Protein AF-A0A1Q9P101-F1 (afdb_monomer)

Foldseek 3Di:
DDDDPPPDPPVPFWWWADPPDRDIGGADDDPNHGFDDDPQWTDHPVGVVRPIDGADDDPNHGTDTDDD

Structure (mmCIF, N/CA/C/O backbone):
data_AF-A0A1Q9P101-F1
#
_entry.id   AF-A0A1Q9P101-F1
#
loop_
_atom_site.group_PDB
_atom_site.id
_atom_site.type_symbol
_atom_site.label_atom_id
_atom_site.label_alt_id
_atom_site.label_comp_id
_atom_site.label_asym_id
_atom_site.label_entity_id
_atom_site.label_seq_id
_atom_site.pdbx_PDB_ins_code
_atom_site.Cartn_x
_atom_site.Cartn_y
_atom_site.Cartn_z
_atom_site.occupancy
_atom_site.B_iso_or_equiv
_atom_site.auth_seq_id
_atom_site.auth_comp_id
_atom_site.auth_asym_id
_atom_site.auth_atom_id
_atom_site.pdbx_PDB_model_num
ATOM 1 N N . MET A 1 1 ? 22.314 -32.294 13.328 1.00 48.91 1 MET A N 1
ATOM 2 C CA . MET A 1 1 ? 22.724 -31.165 12.469 1.00 48.91 1 MET A CA 1
ATOM 3 C C . MET A 1 1 ? 21.903 -29.971 12.927 1.00 48.91 1 MET A C 1
ATOM 5 O O . MET A 1 1 ? 20.697 -29.972 12.736 1.00 48.91 1 MET A O 1
ATOM 9 N N . HIS A 1 2 ? 22.519 -29.082 13.706 1.00 47.09 2 HIS A N 1
ATOM 10 C CA . HIS A 1 2 ? 21.872 -27.933 14.345 1.00 47.09 2 HIS A CA 1
ATOM 11 C C . HIS A 1 2 ? 21.802 -26.761 13.379 1.00 47.09 2 HIS A C 1
ATOM 13 O O . HIS A 1 2 ? 22.874 -26.306 13.011 1.00 47.09 2 HIS A O 1
ATOM 19 N N . HIS A 1 3 ? 20.617 -26.204 13.110 1.00 52.53 3 HIS A N 1
ATOM 20 C CA . HIS A 1 3 ? 20.474 -24.767 12.850 1.00 52.53 3 HIS A CA 1
ATOM 21 C C . HIS A 1 3 ? 19.143 -24.262 13.431 1.00 52.53 3 HIS A C 1
ATOM 23 O O . HIS A 1 3 ? 18.065 -24.706 13.042 1.00 52.53 3 HIS A O 1
ATOM 29 N N . ASN A 1 4 ? 19.269 -23.362 14.410 1.00 51.06 4 ASN A N 1
ATOM 30 C CA . ASN A 1 4 ? 18.211 -22.612 15.074 1.00 51.06 4 ASN A CA 1
ATOM 31 C C . ASN A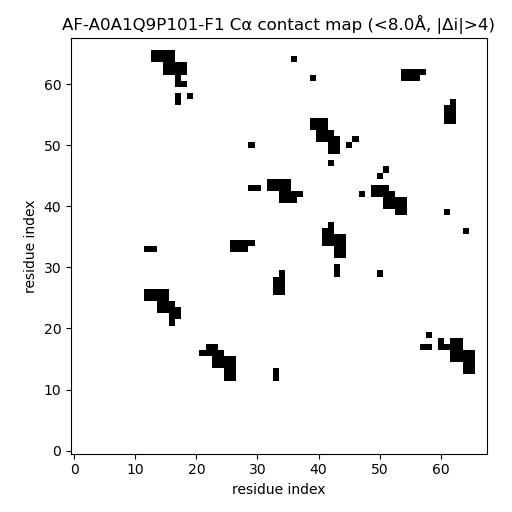 1 4 ? 17.321 -21.875 14.064 1.00 51.06 4 ASN A C 1
ATOM 33 O O . ASN A 1 4 ? 17.802 -21.028 13.316 1.00 51.06 4 ASN A O 1
ATOM 37 N N . MET A 1 5 ? 16.012 -22.104 14.136 1.00 58.00 5 MET A N 1
ATOM 38 C CA . MET A 1 5 ? 15.002 -21.199 13.590 1.00 58.00 5 ME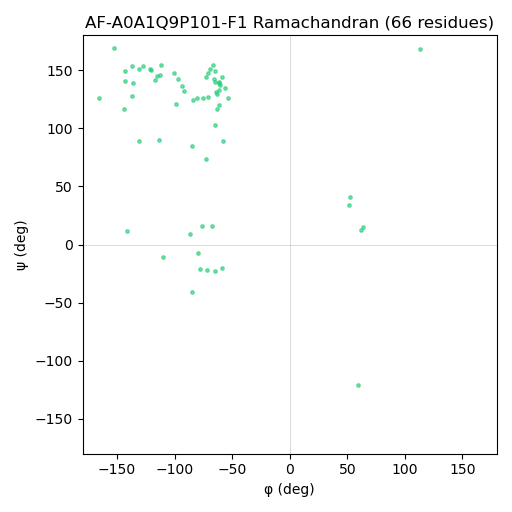T A CA 1
ATOM 39 C C . MET A 1 5 ? 14.700 -20.119 14.634 1.00 58.00 5 MET A C 1
ATOM 41 O O . MET A 1 5 ? 13.777 -20.244 15.433 1.00 58.00 5 MET A O 1
ATOM 45 N N . MET A 1 6 ? 15.513 -19.069 14.650 1.00 51.16 6 MET A N 1
ATOM 46 C CA . MET A 1 6 ? 15.184 -17.799 15.298 1.00 51.16 6 MET A CA 1
ATOM 47 C C . MET A 1 6 ? 15.069 -16.791 14.162 1.00 51.16 6 MET A C 1
ATOM 49 O O . MET A 1 6 ? 16.070 -16.250 13.706 1.00 51.16 6 MET A O 1
ATOM 53 N N . ASN A 1 7 ? 13.854 -16.657 13.621 1.00 52.38 7 ASN A N 1
ATOM 54 C CA . ASN A 1 7 ? 13.568 -15.727 12.539 1.00 52.38 7 ASN A CA 1
ATOM 55 C C . ASN A 1 7 ? 13.812 -14.313 13.056 1.00 52.38 7 ASN A C 1
ATOM 57 O O . ASN A 1 7 ? 13.180 -13.870 14.015 1.00 52.38 7 ASN A O 1
ATOM 61 N N . GLU A 1 8 ? 14.783 -13.677 12.430 1.00 47.47 8 GLU A N 1
ATOM 62 C CA . GLU A 1 8 ? 15.404 -12.447 12.862 1.00 47.47 8 GLU A CA 1
ATOM 63 C C . GLU A 1 8 ? 14.365 -11.343 13.040 1.00 47.47 8 GLU A C 1
ATOM 65 O O . GLU A 1 8 ? 13.468 -11.142 12.215 1.00 47.47 8 GLU A O 1
ATOM 70 N N . SER A 1 9 ? 14.495 -10.644 14.161 1.00 50.94 9 SER A N 1
ATOM 71 C CA . SER A 1 9 ? 13.877 -9.358 14.420 1.00 50.94 9 SER A CA 1
ATOM 72 C C . SER A 1 9 ? 14.337 -8.377 13.340 1.00 50.94 9 SER A C 1
ATOM 74 O O . SER A 1 9 ? 15.357 -7.707 13.480 1.00 50.94 9 SER A O 1
ATOM 76 N N . ASP A 1 10 ? 13.597 -8.315 12.236 1.00 46.91 10 ASP A N 1
ATOM 77 C CA . ASP A 1 10 ? 13.735 -7.294 11.202 1.00 46.91 10 ASP A CA 1
ATOM 78 C C . ASP A 1 10 ? 13.170 -5.979 11.765 1.00 46.91 10 ASP A C 1
ATOM 80 O O . ASP A 1 10 ? 12.064 -5.542 11.451 1.00 46.91 10 ASP A O 1
ATOM 84 N N . SER A 1 11 ? 13.924 -5.370 12.684 1.00 53.41 11 SER A N 1
ATOM 85 C CA . SER A 1 11 ? 13.595 -4.111 13.364 1.00 53.41 11 SER A CA 1
ATOM 86 C C . SER A 1 11 ? 13.603 -2.890 12.426 1.00 53.41 11 SER A C 1
ATOM 88 O O . SER A 1 11 ? 13.657 -1.761 12.904 1.00 53.41 11 SER A O 1
ATOM 90 N N . ASN A 1 12 ? 13.578 -3.081 11.101 1.00 59.41 12 ASN A N 1
ATOM 91 C CA . ASN A 1 12 ? 13.590 -1.994 10.120 1.00 59.41 12 ASN A CA 1
ATOM 92 C C . ASN A 1 12 ? 12.689 -2.252 8.894 1.00 59.41 12 ASN A C 1
ATOM 94 O O . ASN A 1 12 ? 12.759 -1.537 7.896 1.00 59.41 12 ASN A O 1
ATOM 98 N N . SER A 1 13 ? 11.821 -3.267 8.935 1.00 72.12 13 SER A N 1
ATOM 99 C CA . SER A 1 13 ? 10.814 -3.444 7.890 1.00 72.12 13 SER A CA 1
ATOM 100 C C . SER A 1 13 ? 9.690 -2.423 8.085 1.00 72.12 13 SER A C 1
ATOM 102 O O . SER A 1 13 ? 9.088 -2.372 9.164 1.00 72.12 13 SER A O 1
ATOM 104 N N . PRO A 1 14 ? 9.353 -1.620 7.059 1.00 86.38 14 PRO A N 1
ATOM 105 C CA . PRO A 1 14 ? 8.263 -0.671 7.173 1.00 86.38 14 PRO A CA 1
ATOM 106 C C . PRO A 1 14 ? 6.957 -1.415 7.470 1.00 86.38 14 PRO A C 1
ATOM 108 O O . PRO A 1 14 ? 6.665 -2.480 6.917 1.00 86.38 14 PRO A O 1
ATOM 111 N N . THR A 1 15 ? 6.179 -0.852 8.386 1.00 91.69 15 THR A N 1
ATOM 112 C CA . THR A 1 15 ? 4.940 -1.445 8.895 1.00 91.69 15 THR A CA 1
ATOM 113 C C . THR A 1 15 ? 3.778 -0.532 8.532 1.00 91.69 15 THR A C 1
ATOM 115 O O . THR A 1 15 ? 3.920 0.685 8.566 1.00 91.69 15 THR A O 1
ATOM 118 N N . LEU A 1 16 ? 2.632 -1.099 8.171 1.00 93.19 16 LEU A N 1
ATOM 119 C CA . LEU A 1 16 ? 1.378 -0.371 8.028 1.00 93.19 16 LEU A CA 1
ATOM 120 C C . LEU A 1 16 ? 0.612 -0.425 9.345 1.00 93.19 16 LEU A C 1
ATOM 122 O O . LEU A 1 16 ? 0.440 -1.501 9.914 1.00 93.19 16 LEU A O 1
ATOM 126 N N . ILE A 1 17 ? 0.119 0.715 9.807 1.00 93.75 17 ILE A N 1
ATOM 127 C CA . ILE A 1 17 ? -0.694 0.841 11.016 1.00 93.75 17 ILE A CA 1
ATOM 128 C C . ILE A 1 17 ? -2.097 1.316 10.660 1.00 93.75 17 ILE A C 1
ATOM 130 O O . ILE A 1 17 ? -2.309 2.098 9.728 1.00 93.75 17 ILE A O 1
ATOM 134 N N . CYS A 1 18 ? -3.084 0.821 11.399 1.00 93.94 18 CYS A N 1
ATOM 135 C CA . CYS A 1 18 ? -4.423 1.371 11.338 1.00 93.94 18 CYS A CA 1
ATOM 136 C C . CYS A 1 18 ? -4.458 2.737 12.027 1.00 93.94 18 CYS A C 1
ATOM 138 O O . CYS A 1 18 ? -3.808 2.959 13.042 1.00 93.94 18 CYS A O 1
ATOM 140 N N . GLN A 1 19 ? -5.263 3.639 11.478 1.00 91.81 19 GLN A N 1
ATOM 141 C CA . GLN A 1 19 ? -5.451 4.983 12.015 1.00 91.81 19 GLN A CA 1
ATOM 142 C C . GLN A 1 19 ? -6.385 5.018 13.239 1.00 91.81 19 GLN A C 1
ATOM 144 O O . GLN A 1 19 ? -6.339 5.970 14.008 1.00 91.81 19 GLN A O 1
ATOM 149 N N . ASP A 1 20 ? -7.238 4.001 13.418 1.00 93.75 20 ASP A N 1
ATOM 150 C CA . ASP A 1 20 ? -8.274 3.967 14.465 1.00 93.75 20 ASP A CA 1
ATOM 151 C C . ASP A 1 20 ? -7.990 2.949 15.585 1.00 93.75 20 ASP A C 1
ATOM 153 O O . ASP A 1 20 ? -8.685 2.927 16.597 1.00 93.75 20 ASP A O 1
ATOM 157 N N . CYS A 1 21 ? -6.998 2.070 15.419 1.00 93.38 21 CYS A N 1
ATOM 158 C CA . CYS A 1 21 ? -6.664 1.047 16.412 1.00 93.38 21 CYS A CA 1
ATOM 159 C C . CYS A 1 21 ? -5.185 0.658 16.335 1.00 93.38 21 CYS A C 1
ATOM 161 O O . CYS A 1 21 ? -4.505 0.954 15.359 1.00 93.38 21 CYS A O 1
ATOM 163 N N . ASN A 1 22 ? -4.700 -0.096 17.320 1.00 90.44 22 ASN A N 1
ATOM 164 C CA . ASN A 1 22 ? -3.318 -0.588 17.369 1.00 90.44 22 ASN A CA 1
ATOM 165 C C . ASN A 1 22 ? -3.035 -1.767 16.415 1.00 90.44 22 ASN A C 1
ATOM 167 O O . ASN A 1 22 ? -2.042 -2.471 16.592 1.00 90.44 22 ASN A O 1
ATOM 171 N N . HIS A 1 23 ? -3.898 -2.021 15.427 1.00 91.81 23 HIS A N 1
ATOM 172 C CA . HIS A 1 23 ? -3.642 -3.054 14.431 1.00 91.81 23 HIS A CA 1
ATOM 173 C C . HIS A 1 23 ? -2.517 -2.616 13.494 1.00 91.81 23 HIS A C 1
ATOM 175 O O . HIS A 1 23 ? -2.582 -1.542 12.890 1.00 91.81 23 HIS A O 1
ATOM 181 N N . SER A 1 24 ? -1.510 -3.469 13.349 1.00 92.44 24 SER A N 1
ATOM 182 C CA . SER A 1 24 ? -0.383 -3.262 12.454 1.00 92.44 24 SER A CA 1
ATOM 183 C C . SER A 1 24 ? -0.128 -4.504 11.606 1.00 92.44 24 SER A C 1
ATOM 185 O O . SER A 1 24 ? -0.424 -5.631 12.005 1.00 92.44 24 SER A O 1
ATOM 187 N N . MET A 1 25 ? 0.406 -4.294 10.408 1.00 91.62 25 MET A N 1
ATOM 188 C CA . MET A 1 25 ? 0.791 -5.361 9.491 1.00 91.62 25 MET A CA 1
ATOM 189 C C . MET A 1 25 ? 2.072 -4.990 8.750 1.00 91.62 25 MET A C 1
ATOM 191 O O . MET A 1 25 ? 2.324 -3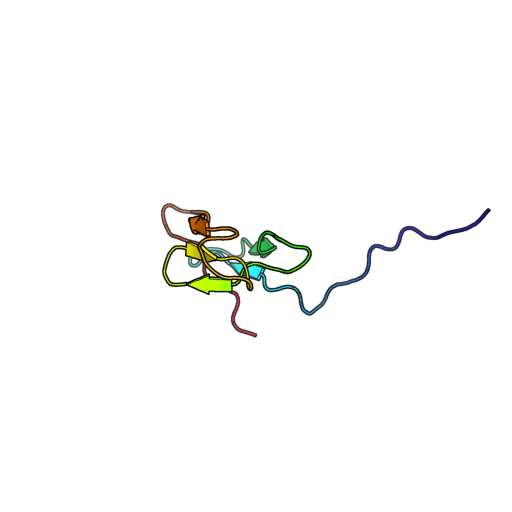.820 8.475 1.00 91.62 25 MET A O 1
ATOM 195 N N . ALA A 1 26 ? 2.881 -5.981 8.389 1.00 91.31 26 ALA A N 1
ATOM 196 C CA . ALA A 1 26 ? 4.082 -5.733 7.599 1.00 91.31 26 ALA A CA 1
ATOM 197 C C . ALA A 1 26 ? 3.722 -5.220 6.195 1.00 91.31 26 ALA A C 1
ATOM 199 O O . ALA A 1 26 ? 2.759 -5.689 5.577 1.00 91.31 26 ALA A O 1
ATOM 200 N N . VAL A 1 27 ? 4.519 -4.288 5.668 1.00 91.56 27 VAL A N 1
ATOM 201 C CA . VAL A 1 27 ? 4.396 -3.882 4.266 1.00 91.56 27 VAL A CA 1
ATOM 202 C C . VAL A 1 27 ? 4.741 -5.078 3.365 1.00 91.56 27 VAL A C 1
ATOM 204 O O . VAL A 1 27 ? 5.773 -5.725 3.571 1.00 91.56 27 VAL A O 1
ATOM 207 N N . PRO A 1 28 ? 3.906 -5.401 2.359 1.00 90.12 28 PRO A N 1
ATOM 208 C CA . PRO A 1 28 ? 4.191 -6.482 1.426 1.00 90.12 28 PRO A CA 1
ATOM 209 C C . PRO A 1 28 ? 5.515 -6.251 0.691 1.00 90.12 28 PRO A C 1
ATOM 211 O O . PRO A 1 28 ? 5.870 -5.127 0.333 1.00 90.12 28 PRO A O 1
ATOM 214 N N . LYS A 1 29 ? 6.232 -7.347 0.440 1.00 90.56 29 LYS A N 1
ATOM 215 C CA . LYS A 1 29 ? 7.502 -7.339 -0.289 1.00 90.56 29 LYS A CA 1
ATOM 216 C C . LYS A 1 29 ? 7.278 -7.682 -1.767 1.00 90.56 29 LYS A C 1
ATOM 218 O O . LYS A 1 29 ? 6.452 -8.533 -2.097 1.00 90.56 29 LYS A O 1
ATOM 223 N N . HIS A 1 30 ? 8.027 -7.028 -2.651 1.00 90.00 30 HIS A N 1
ATOM 224 C CA . HIS A 1 30 ? 8.104 -7.316 -4.084 1.00 90.00 30 HIS A CA 1
ATOM 225 C C . HIS A 1 30 ? 9.545 -7.101 -4.563 1.00 90.00 30 HIS A C 1
ATOM 227 O O . HIS A 1 30 ? 10.201 -6.168 -4.111 1.00 90.00 30 HIS A O 1
ATOM 233 N N . CYS A 1 31 ? 10.056 -7.954 -5.455 1.00 91.50 31 CYS A N 1
ATOM 234 C CA . CYS A 1 31 ? 11.479 -7.959 -5.838 1.00 91.50 31 CYS A CA 1
ATOM 235 C C . CYS A 1 31 ? 12.438 -8.029 -4.631 1.00 91.50 31 CYS A C 1
ATOM 237 O O . CYS A 1 31 ? 13.460 -7.353 -4.606 1.00 91.50 31 CYS A O 1
ATOM 239 N N . ASN A 1 32 ? 12.099 -8.846 -3.625 1.00 88.69 32 ASN A N 1
ATOM 240 C CA . ASN A 1 32 ? 12.870 -9.039 -2.385 1.00 88.69 32 ASN A CA 1
ATOM 241 C C . ASN A 1 32 ? 13.046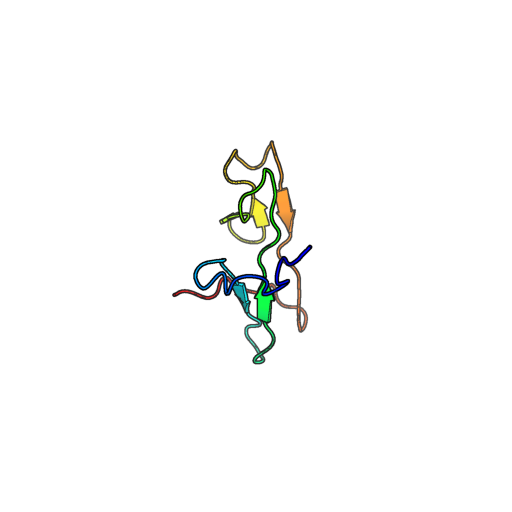 -7.786 -1.503 1.00 88.69 32 ASN A C 1
ATOM 243 O O . ASN A 1 32 ? 13.805 -7.829 -0.539 1.00 88.69 32 ASN A O 1
ATOM 247 N N . ALA A 1 33 ? 12.304 -6.710 -1.769 1.00 89.25 33 ALA A N 1
ATOM 248 C CA . ALA A 1 33 ? 12.307 -5.488 -0.971 1.00 89.25 33 ALA A CA 1
ATOM 249 C C . ALA A 1 33 ? 10.882 -5.090 -0.548 1.00 89.25 33 ALA A C 1
ATOM 251 O O . ALA A 1 33 ? 9.917 -5.453 -1.231 1.00 89.25 33 ALA A O 1
ATOM 252 N N . PRO A 1 34 ? 10.706 -4.364 0.571 1.00 91.31 34 PRO A N 1
ATOM 253 C CA . PRO A 1 34 ? 9.409 -3.800 0.922 1.00 91.31 34 PRO A CA 1
ATOM 254 C C . PRO A 1 34 ? 8.948 -2.805 -0.148 1.00 91.31 34 PRO A C 1
ATOM 256 O O 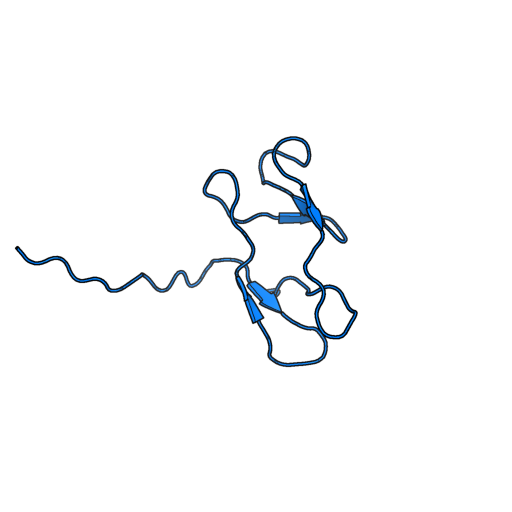. PRO A 1 34 ? 9.739 -2.033 -0.692 1.00 91.31 34 PRO A O 1
ATOM 259 N N . MET A 1 35 ? 7.654 -2.835 -0.459 1.00 92.81 35 MET A N 1
ATOM 260 C CA . MET A 1 35 ? 7.046 -1.832 -1.330 1.00 92.81 35 MET A CA 1
ATOM 261 C C . MET A 1 35 ? 7.061 -0.449 -0.653 1.00 92.81 35 MET A C 1
ATOM 263 O O . MET A 1 35 ? 7.090 -0.335 0.569 1.00 92.81 35 MET A O 1
ATOM 267 N N . GLN A 1 36 ? 7.043 0.612 -1.449 1.00 91.56 36 GLN A N 1
ATOM 268 C CA . GLN A 1 36 ? 7.002 2.001 -1.000 1.00 91.56 36 GLN A CA 1
ATOM 269 C C . GLN A 1 36 ? 5.577 2.546 -1.108 1.00 91.56 36 GLN A C 1
ATOM 271 O O . GLN A 1 36 ? 4.833 2.150 -2.002 1.00 91.56 36 GLN A O 1
ATOM 276 N N . LEU A 1 37 ? 5.198 3.449 -0.205 1.00 90.88 37 LEU A N 1
ATOM 277 C CA . LEU A 1 37 ? 3.902 4.121 -0.248 1.00 90.88 37 LEU A CA 1
ATOM 278 C C . LEU A 1 37 ? 3.937 5.277 -1.264 1.00 90.88 37 LEU A C 1
ATOM 280 O O . LEU A 1 37 ? 4.793 6.152 -1.171 1.00 90.88 37 LEU A O 1
ATOM 284 N N . ASP A 1 38 ? 2.994 5.279 -2.202 1.00 91.31 38 ASP A N 1
ATOM 285 C CA . ASP A 1 38 ? 2.766 6.302 -3.226 1.00 91.31 38 ASP A CA 1
ATOM 286 C C . ASP A 1 38 ? 1.272 6.663 -3.225 1.00 91.31 38 ASP A C 1
ATOM 288 O O . ASP A 1 38 ? 0.441 6.009 -3.863 1.00 91.31 38 ASP A O 1
ATOM 292 N N . GLY A 1 39 ? 0.908 7.652 -2.403 1.00 89.31 39 GLY A N 1
ATOM 293 C CA . GLY A 1 39 ? -0.491 7.987 -2.125 1.00 89.31 39 GLY A CA 1
ATOM 294 C C . GLY A 1 39 ? -1.250 6.802 -1.518 1.00 89.31 39 GLY A C 1
ATOM 295 O O . GLY A 1 39 ? -0.860 6.276 -0.478 1.00 89.31 39 GLY A O 1
ATOM 296 N N . ASP A 1 40 ? -2.311 6.359 -2.195 1.00 90.88 40 ASP A N 1
ATOM 297 C CA . ASP A 1 40 ? -3.142 5.211 -1.792 1.00 90.88 40 ASP A CA 1
ATOM 298 C C . ASP A 1 40 ? -2.611 3.855 -2.293 1.00 90.88 40 ASP A C 1
ATOM 300 O O . ASP A 1 40 ? -3.295 2.826 -2.210 1.00 90.88 40 ASP A O 1
ATOM 304 N N . PHE A 1 41 ? -1.400 3.829 -2.854 1.00 93.56 41 PHE A N 1
ATOM 305 C CA . PHE A 1 41 ? -0.805 2.640 -3.448 1.00 93.56 41 PHE A CA 1
ATOM 306 C C . PHE A 1 41 ? 0.511 2.260 -2.783 1.00 93.56 41 PHE A C 1
ATOM 308 O O . PHE A 1 41 ? 1.282 3.089 -2.323 1.00 93.56 41 PHE A O 1
ATOM 315 N N . LEU A 1 42 ? 0.789 0.965 -2.797 1.00 94.25 42 LEU A N 1
ATOM 316 C CA . LEU A 1 42 ? 2.097 0.394 -2.553 1.00 94.25 42 LEU A CA 1
ATOM 317 C C . LEU A 1 42 ? 2.726 0.094 -3.910 1.00 94.25 42 LEU A C 1
ATOM 319 O O . LEU A 1 42 ? 2.167 -0.673 -4.702 1.00 94.25 42 LEU A O 1
ATOM 323 N N . ILE A 1 43 ? 3.877 0.693 -4.184 1.00 94.88 43 ILE A N 1
ATOM 324 C CA . ILE A 1 43 ? 4.641 0.508 -5.417 1.00 94.88 43 ILE A CA 1
ATOM 325 C C . ILE A 1 43 ? 5.954 -0.217 -5.128 1.00 94.88 43 ILE A C 1
ATOM 327 O O . ILE A 1 43 ? 6.558 -0.062 -4.073 1.00 94.88 43 ILE A O 1
ATOM 331 N N . CYS A 1 44 ? 6.412 -1.054 -6.052 1.00 94.12 44 CYS A N 1
ATOM 332 C CA . CYS A 1 44 ? 7.740 -1.647 -5.958 1.00 94.12 44 CYS A CA 1
ATOM 333 C C . CYS A 1 44 ? 8.803 -0.543 -6.060 1.00 94.12 44 CYS A C 1
ATOM 335 O O . CYS A 1 44 ? 8.615 0.421 -6.801 1.00 94.12 44 CYS A O 1
ATOM 337 N N . HIS A 1 45 ? 9.956 -0.722 -5.408 1.00 90.31 45 HIS A N 1
ATOM 338 C CA . HIS A 1 45 ? 11.081 0.216 -5.519 1.00 90.31 45 HIS A CA 1
ATOM 339 C C . HIS A 1 45 ? 11.592 0.396 -6.961 1.00 90.31 45 HIS A C 1
ATOM 341 O O . HIS A 1 45 ? 12.273 1.366 -7.266 1.00 90.31 45 HIS A O 1
ATOM 347 N N . MET A 1 46 ? 11.300 -0.557 -7.862 1.00 92.75 46 MET A N 1
ATOM 348 C CA . MET A 1 46 ? 11.671 -0.473 -9.281 1.00 92.75 46 MET A CA 1
ATOM 349 C C . MET A 1 46 ? 10.700 0.416 -10.069 1.00 92.75 46 MET A C 1
ATOM 351 O O . MET A 1 46 ? 10.921 0.670 -11.249 1.00 92.75 46 MET A O 1
ATOM 355 N N . GLY A 1 47 ? 9.608 0.848 -9.438 1.00 90.44 47 GLY A N 1
ATOM 356 C CA . GLY A 1 47 ? 8.549 1.650 -10.027 1.00 90.44 47 GLY A CA 1
ATOM 357 C C . GLY A 1 47 ? 7.206 0.914 -10.135 1.00 90.44 47 GLY A C 1
ATOM 358 O O . GLY A 1 47 ? 7.125 -0.316 -10.005 1.00 90.44 47 GLY A O 1
ATOM 359 N N . PRO A 1 48 ? 6.127 1.664 -10.431 1.00 90.25 48 PRO A N 1
ATOM 360 C CA . PRO A 1 48 ? 4.759 1.144 -10.481 1.00 90.25 48 PRO A CA 1
ATOM 361 C C . PRO A 1 48 ? 4.532 0.111 -11.594 1.00 90.25 48 PRO A C 1
ATOM 363 O O . PRO A 1 48 ? 3.621 -0.704 -11.480 1.00 90.25 48 PRO A O 1
ATOM 366 N N . GLY A 1 49 ? 5.358 0.112 -12.648 1.00 93.31 49 GLY A N 1
ATOM 367 C CA . GLY A 1 49 ? 5.287 -0.880 -13.728 1.00 93.31 49 GLY A CA 1
ATOM 368 C C . GLY A 1 49 ? 5.775 -2.277 -13.325 1.00 93.31 49 GLY A C 1
ATOM 369 O O . GLY A 1 49 ? 5.381 -3.257 -13.945 1.00 93.31 49 GLY A O 1
ATOM 370 N N . CYS A 1 50 ? 6.603 -2.382 -12.280 1.00 94.00 50 CYS A N 1
ATOM 371 C CA . CYS A 1 50 ? 7.083 -3.664 -11.761 1.00 94.00 50 CYS A CA 1
ATOM 372 C C . CYS A 1 50 ? 6.083 -4.284 -10.777 1.00 94.00 50 CYS A C 1
ATOM 374 O O . CYS A 1 50 ? 5.820 -5.483 -10.810 1.00 94.00 50 CYS A O 1
ATOM 376 N N . GLY A 1 51 ? 5.496 -3.456 -9.916 1.00 89.75 51 GLY A N 1
ATOM 377 C CA . GLY A 1 51 ? 4.457 -3.879 -8.994 1.00 89.75 51 GLY A CA 1
ATOM 378 C C . GLY A 1 51 ? 3.755 -2.670 -8.404 1.00 89.75 51 GLY A C 1
ATOM 379 O O . GLY A 1 51 ? 4.404 -1.793 -7.842 1.00 89.75 51 GLY A O 1
ATOM 380 N N . LYS A 1 52 ? 2.430 -2.637 -8.519 1.00 94.69 52 LYS A N 1
ATOM 381 C CA . LYS A 1 52 ? 1.566 -1.622 -7.919 1.00 94.69 52 LYS A CA 1
ATOM 382 C C . LYS A 1 52 ? 0.351 -2.315 -7.326 1.00 94.69 52 LYS A C 1
ATOM 384 O O . LYS A 1 52 ? -0.307 -3.104 -8.001 1.00 94.69 52 LYS A O 1
ATOM 389 N N . LYS A 1 53 ? 0.067 -2.044 -6.058 1.00 93.94 53 LYS A N 1
ATOM 390 C CA . LYS A 1 53 ? -1.089 -2.583 -5.336 1.00 93.94 53 LYS A CA 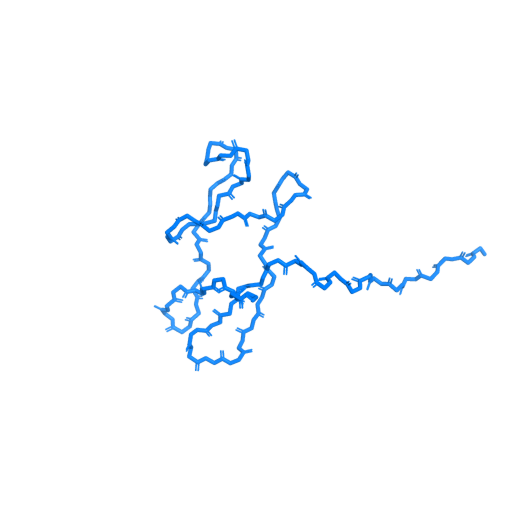1
ATOM 391 C C . LYS A 1 53 ? -1.734 -1.477 -4.519 1.00 93.94 53 LYS A C 1
ATOM 393 O O . LYS A 1 53 ? -1.065 -0.521 -4.161 1.00 93.94 53 LYS A O 1
ATOM 398 N N . HIS A 1 54 ? -3.026 -1.590 -4.242 1.00 94.12 54 HIS A N 1
ATOM 399 C CA . HIS A 1 54 ? -3.685 -0.661 -3.328 1.00 94.12 54 HIS A CA 1
ATOM 400 C C . HIS A 1 54 ? -3.208 -0.922 -1.901 1.00 94.12 54 HIS A C 1
ATOM 402 O O . HIS A 1 54 ? -2.929 -2.067 -1.529 1.00 94.12 54 HIS A O 1
ATOM 408 N N . VAL A 1 55 ? -3.147 0.139 -1.108 1.00 93.81 55 VAL A N 1
ATOM 409 C CA . VAL A 1 55 ? -2.957 0.030 0.332 1.00 93.81 55 VAL A CA 1
ATOM 410 C C . VAL A 1 55 ? -4.137 -0.748 0.933 1.00 93.81 55 VAL A C 1
ATOM 412 O O . VAL A 1 55 ? -5.292 -0.486 0.584 1.00 93.81 55 VAL A O 1
ATOM 415 N N . PRO A 1 56 ? -3.883 -1.736 1.806 1.00 92.25 56 PRO A N 1
ATOM 416 C CA . PRO A 1 56 ? -4.942 -2.493 2.456 1.00 92.25 56 PRO A CA 1
ATOM 417 C C . PRO A 1 56 ? -5.818 -1.581 3.318 1.00 92.25 56 PRO A C 1
ATOM 419 O O . PRO A 1 56 ? -5.331 -0.699 4.029 1.00 92.25 56 PRO A O 1
ATOM 422 N N . ASN A 1 57 ? -7.125 -1.828 3.265 1.00 93.94 57 ASN A N 1
ATOM 423 C CA . ASN A 1 57 ? -8.1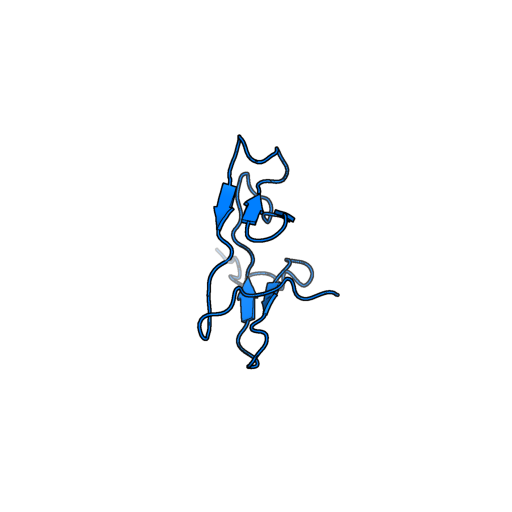04 -1.102 4.062 1.00 93.94 57 ASN A CA 1
ATOM 424 C C . ASN A 1 57 ? -8.398 -1.837 5.372 1.00 93.94 57 ASN A C 1
ATOM 426 O O . ASN A 1 57 ? -8.657 -3.041 5.377 1.00 93.94 57 ASN A O 1
ATOM 430 N N . HIS A 1 58 ? -8.458 -1.087 6.469 1.00 93.12 58 HIS A N 1
ATOM 431 C CA . HIS A 1 58 ? -8.914 -1.547 7.778 1.00 93.12 58 HIS A CA 1
ATOM 432 C C . HIS A 1 58 ? -9.840 -0.482 8.389 1.00 93.12 58 HIS A C 1
ATOM 434 O O . HIS A 1 58 ? -9.607 0.708 8.215 1.00 93.12 58 HIS A O 1
ATOM 440 N N . HIS A 1 59 ? -10.944 -0.875 9.033 1.00 94.31 59 HIS A N 1
ATOM 441 C CA . HIS A 1 59 ? -12.002 0.061 9.475 1.00 94.31 59 HIS A CA 1
ATOM 442 C C . HIS A 1 59 ? -12.526 1.008 8.371 1.00 94.31 59 HIS A C 1
ATOM 444 O O . HIS A 1 59 ? -12.913 2.142 8.637 1.00 94.31 59 HIS A O 1
ATOM 450 N N . LYS A 1 60 ? -12.573 0.527 7.118 1.00 91.94 60 LYS A N 1
ATOM 451 C CA . LYS A 1 60 ? -12.978 1.300 5.923 1.00 91.94 60 LYS A CA 1
ATOM 452 C C . LYS A 1 60 ? -12.058 2.489 5.590 1.00 91.94 60 LYS A C 1
ATOM 454 O O . LYS A 1 60 ? -12.445 3.333 4.788 1.00 91.94 60 LYS A O 1
ATOM 459 N N . LYS A 1 61 ? -10.855 2.544 6.166 1.00 90.75 61 LYS A N 1
ATOM 460 C CA . LYS A 1 61 ? -9.813 3.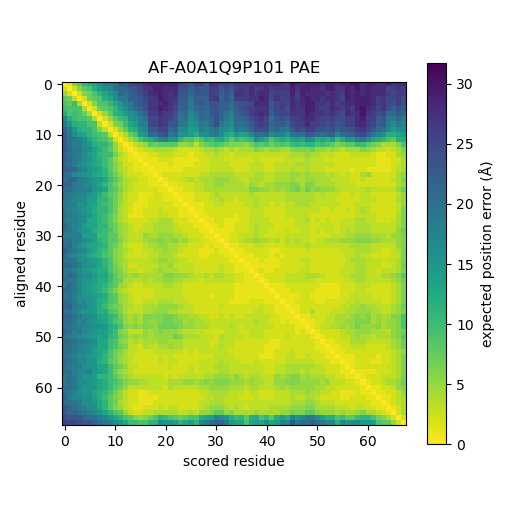526 5.844 1.00 90.75 61 LYS A CA 1
ATOM 461 C C . LYS A 1 61 ? -8.542 2.811 5.372 1.00 90.75 61 LYS A C 1
ATOM 463 O O . LYS A 1 61 ? -8.293 1.686 5.819 1.00 90.75 61 LYS A O 1
ATOM 468 N N . PRO A 1 62 ? -7.726 3.429 4.507 1.00 93.31 62 PRO A N 1
ATOM 469 C CA . PRO A 1 62 ? -6.424 2.875 4.160 1.00 93.31 62 PRO A CA 1
ATOM 470 C C . PRO A 1 62 ? -5.513 2.874 5.391 1.00 93.31 62 PRO A C 1
ATOM 472 O O . PRO A 1 62 ? -5.519 3.812 6.195 1.00 93.31 62 PRO A O 1
ATOM 475 N N . MET A 1 63 ? -4.740 1.806 5.563 1.00 93.81 63 MET A N 1
ATOM 476 C CA . MET A 1 63 ? -3.677 1.787 6.569 1.00 93.81 63 MET A CA 1
ATOM 477 C C . MET A 1 63 ? -2.551 2.748 6.162 1.00 93.81 63 MET A C 1
ATOM 479 O O . MET A 1 63 ? -2.327 2.978 4.981 1.00 93.81 63 MET A O 1
ATOM 483 N N . ILE A 1 64 ? -1.831 3.320 7.120 1.00 92.75 64 ILE A N 1
ATOM 484 C CA . ILE A 1 64 ? -0.753 4.283 6.840 1.00 92.75 64 ILE A CA 1
ATOM 485 C C . ILE A 1 64 ? 0.600 3.682 7.189 1.00 92.75 64 ILE A C 1
ATOM 487 O O . ILE A 1 64 ? 0.678 2.796 8.036 1.00 92.75 64 ILE A O 1
ATOM 491 N N . LEU A 1 65 ? 1.671 4.159 6.557 1.00 90.44 65 LEU A N 1
ATOM 492 C CA . LEU A 1 65 ? 3.019 3.768 6.954 1.00 90.44 65 LEU A CA 1
ATOM 493 C C . LEU A 1 65 ? 3.282 4.253 8.384 1.00 90.44 65 LEU A C 1
ATOM 495 O O . LEU A 1 65 ? 3.046 5.420 8.692 1.00 90.44 65 LEU A O 1
ATOM 499 N N . ALA A 1 66 ? 3.761 3.365 9.249 1.00 85.25 66 ALA A N 1
ATOM 500 C CA . ALA A 1 66 ? 4.289 3.739 10.547 1.00 85.25 66 ALA A CA 1
ATOM 501 C C . ALA A 1 66 ? 5.538 4.589 10.308 1.00 85.25 66 ALA A C 1
ATOM 503 O O . ALA A 1 66 ? 6.587 4.068 9.928 1.00 85.25 66 ALA A O 1
ATOM 504 N N . SER A 1 67 ? 5.400 5.901 10.464 1.00 63.88 67 SER A N 1
ATOM 505 C CA . SER A 1 67 ? 6.537 6.812 10.492 1.00 63.88 67 SER A CA 1
ATOM 506 C C . SER A 1 67 ? 7.419 6.429 11.681 1.00 63.88 67 SER A C 1
ATOM 508 O O . SER A 1 67 ? 6.932 6.404 12.813 1.00 63.88 67 SER A O 1
ATOM 510 N N . MET A 1 68 ? 8.674 6.071 11.405 1.00 52.16 68 MET A N 1
ATOM 511 C CA . MET A 1 68 ? 9.714 5.884 12.423 1.00 52.16 68 MET A CA 1
ATOM 512 C C . MET A 1 68 ? 10.174 7.234 12.968 1.00 52.16 68 MET A C 1
ATOM 514 O O . MET A 1 68 ? 10.239 8.191 12.162 1.00 52.16 68 MET A O 1
#

Nearest PDB structures (foldseek):
  8scb-assembly1_ff  TM=3.430E-01  e=2.055E+00  Oryctolagus cuniculus
  1vzg-assembly1_B  TM=6.244E-01  e=9.257E+00  Desulfarculus baarsii

pLDDT: mean 83.51, std 16.2, range [46.91, 94.88]

Mean predicted aligned error: 7.87 Å

Solvent-accessible surface area (backbone atoms only — not comparable to full-atom values): 4417 Å² total; per-residue (Å²): 138,90,77,86,89,70,83,73,85,69,89,77,64,62,32,30,29,41,89,88,48,94,54,67,45,76,47,61,67,46,95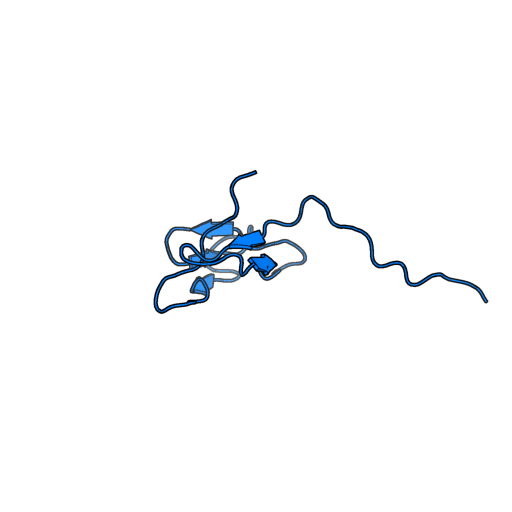,94,35,61,38,41,81,57,88,71,27,33,23,21,84,86,33,60,91,78,35,64,44,72,46,62,68,54,97,92,36,64,41,40,74,56,81,127

Radius of gyration: 14.18 Å; Cα contacts (8 Å, |Δi|>4): 96; chains: 1; bounding box: 36×39×31 Å

Sequence (68 aa):
MHHNMMNESDSNSPTLICQDCNHSMAVPKHCNAPMQLDGDFLICHMGPGCGKKHVPNHHKKPMILASM

Secondary structure (DSSP, 8-state):
----------TTS-EEE-SSSS-EEEPPEETTEEPEEETTEEE-TT-TTT-EEEPPEETTEE-EE---